Protein AF-A0A494Y280-F1 (afdb_monomer)

Structure (mmCIF, N/CA/C/O backbone):
data_AF-A0A494Y280-F1
#
_entry.id   AF-A0A494Y280-F1
#
loop_
_atom_site.group_PDB
_atom_site.id
_atom_site.type_symbol
_atom_site.label_atom_id
_atom_site.label_alt_id
_atom_site.label_comp_id
_atom_site.label_asym_id
_atom_site.label_entity_id
_atom_site.label_seq_id
_atom_site.pdbx_PDB_ins_code
_atom_site.Cartn_x
_atom_site.Cartn_y
_atom_site.Cartn_z
_atom_site.occupancy
_atom_site.B_iso_or_equiv
_atom_site.auth_seq_id
_atom_site.auth_comp_id
_atom_site.auth_asym_id
_atom_site.auth_atom_id
_atom_site.pdbx_PDB_model_num
ATOM 1 N N . MET 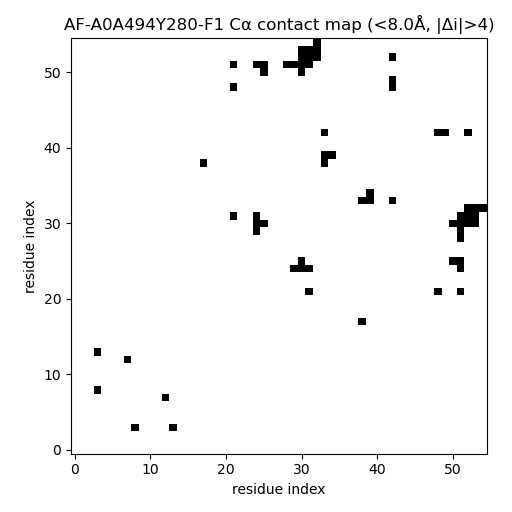A 1 1 ? 12.568 -13.443 -3.902 1.00 41.16 1 MET A N 1
ATOM 2 C CA . MET A 1 1 ? 12.010 -12.082 -4.095 1.00 41.16 1 MET A CA 1
ATOM 3 C C . MET A 1 1 ? 12.183 -11.673 -5.560 1.00 41.16 1 MET A C 1
ATOM 5 O O . MET A 1 1 ? 13.284 -11.319 -5.965 1.00 41.16 1 MET A O 1
ATOM 9 N N . ARG A 1 2 ? 11.153 -11.836 -6.403 1.00 49.03 2 ARG A N 1
ATOM 10 C CA . ARG A 1 2 ? 11.267 -11.683 -7.867 1.00 49.03 2 ARG A CA 1
ATOM 11 C C . ARG A 1 2 ? 11.132 -10.199 -8.242 1.00 49.03 2 ARG A C 1
ATOM 13 O O . ARG A 1 2 ? 10.030 -9.663 -8.237 1.00 49.03 2 ARG A O 1
ATOM 20 N N . ARG A 1 3 ? 12.250 -9.514 -8.515 1.00 59.22 3 ARG A N 1
ATOM 21 C CA . ARG A 1 3 ? 12.231 -8.166 -9.119 1.00 59.22 3 ARG A CA 1
ATOM 22 C C . ARG A 1 3 ? 11.604 -8.255 -10.513 1.00 59.22 3 ARG A C 1
ATOM 24 O O . ARG A 1 3 ? 11.885 -9.196 -11.252 1.00 59.22 3 ARG A O 1
ATOM 31 N N . ILE A 1 4 ? 10.790 -7.262 -10.872 1.00 60.56 4 ILE A N 1
ATOM 32 C CA . ILE A 1 4 ? 10.281 -7.098 -12.239 1.00 60.56 4 ILE A CA 1
ATOM 33 C C . ILE A 1 4 ? 11.490 -6.980 -13.177 1.00 60.56 4 ILE A C 1
ATOM 35 O O . ILE A 1 4 ? 12.361 -6.130 -12.967 1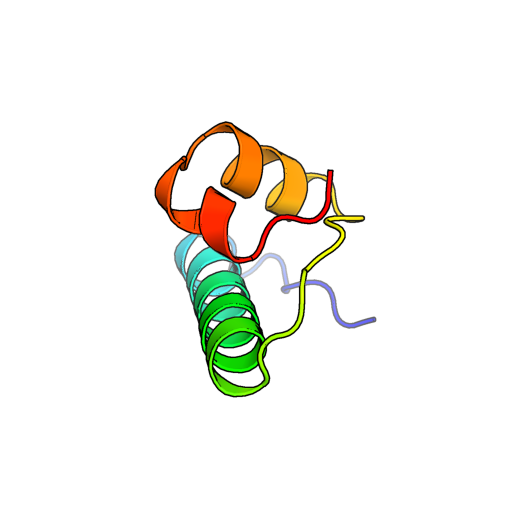.00 60.56 4 ILE A O 1
ATOM 39 N N . ALA A 1 5 ? 11.567 -7.859 -14.179 1.00 59.09 5 ALA A N 1
ATOM 40 C CA . ALA A 1 5 ? 12.649 -7.848 -15.156 1.00 59.09 5 ALA A CA 1
ATOM 41 C C . ALA A 1 5 ? 12.633 -6.528 -15.942 1.00 59.09 5 ALA A C 1
ATOM 43 O O . ALA A 1 5 ? 11.571 -6.004 -16.275 1.00 59.09 5 ALA A O 1
ATOM 44 N N . SER A 1 6 ? 13.815 -5.995 -16.253 1.00 57.84 6 SER A N 1
ATOM 45 C CA . SER A 1 6 ? 14.009 -4.682 -16.891 1.00 57.84 6 SER A CA 1
ATOM 46 C C . SER A 1 6 ? 13.188 -4.476 -18.171 1.00 57.84 6 SER A C 1
ATOM 48 O O . SER A 1 6 ? 12.777 -3.356 -18.454 1.00 57.84 6 SER A O 1
ATOM 50 N N . ARG A 1 7 ? 12.898 -5.559 -18.898 1.00 60.34 7 ARG A N 1
ATOM 51 C CA . ARG A 1 7 ? 12.107 -5.584 -20.139 1.00 60.34 7 ARG A CA 1
ATOM 52 C C . ARG A 1 7 ? 10.616 -5.261 -19.956 1.00 60.34 7 ARG A C 1
ATOM 54 O O . ARG A 1 7 ? 9.929 -5.004 -20.932 1.00 60.34 7 ARG A O 1
ATOM 61 N N . TYR A 1 8 ? 10.140 -5.252 -18.712 1.00 58.97 8 TYR A N 1
ATOM 62 C CA . TYR A 1 8 ? 8.782 -4.877 -18.311 1.00 58.97 8 TYR A CA 1
ATOM 63 C C . TYR A 1 8 ? 8.751 -3.531 -17.570 1.00 58.97 8 TYR A C 1
ATOM 65 O O . TYR A 1 8 ? 7.790 -3.215 -16.866 1.00 58.97 8 TYR A O 1
ATOM 73 N N . ARG A 1 9 ? 9.819 -2.727 -17.686 1.00 55.62 9 ARG A N 1
ATOM 74 C CA . ARG A 1 9 ? 9.832 -1.363 -17.156 1.00 55.62 9 ARG A CA 1
ATOM 75 C C . ARG A 1 9 ? 8.962 -0.451 -18.019 1.00 55.62 9 ARG A C 1
ATOM 77 O O . ARG A 1 9 ? 9.421 0.200 -18.942 1.00 55.62 9 ARG A O 1
ATOM 84 N N . GLY A 1 10 ? 7.706 -0.382 -17.627 1.00 59.75 10 GLY A N 1
ATOM 85 C CA . GLY A 1 10 ? 6.752 0.684 -17.884 1.00 59.75 10 GLY A CA 1
ATOM 86 C C . GLY A 1 10 ? 5.765 0.543 -16.739 1.00 59.75 10 GLY A C 1
ATOM 87 O O . GLY A 1 10 ? 5.187 -0.527 -16.600 1.00 59.75 10 GLY A O 1
ATOM 88 N N . GLY A 1 11 ? 5.682 1.528 -15.840 1.00 61.66 11 GLY A N 1
ATOM 89 C CA . GLY A 1 11 ? 5.185 1.407 -14.452 1.00 61.66 11 GLY A CA 1
ATOM 90 C C . GLY A 1 11 ? 3.787 0.810 -14.205 1.00 61.66 11 GLY A C 1
ATOM 91 O O . GLY A 1 11 ? 3.360 0.773 -13.054 1.00 61.66 11 GLY A O 1
ATOM 92 N N . HIS A 1 12 ? 3.102 0.337 -15.242 1.00 73.00 12 HIS A N 1
ATOM 93 C CA . HIS A 1 12 ? 1.820 -0.355 -15.224 1.00 73.00 12 HIS A CA 1
ATOM 94 C C . HIS A 1 12 ? 1.866 -1.630 -14.376 1.00 73.00 12 HIS A C 1
ATOM 96 O O . HIS A 1 12 ? 1.132 -1.720 -13.404 1.00 73.00 12 HIS A O 1
ATOM 102 N N . ILE A 1 13 ? 2.817 -2.544 -14.610 1.00 82.31 13 ILE A N 1
ATOM 103 C CA . ILE A 1 13 ? 2.839 -3.834 -13.889 1.00 82.31 13 ILE A CA 1
ATOM 104 C C . ILE A 1 13 ? 3.056 -3.651 -12.382 1.00 82.31 13 ILE A C 1
ATOM 106 O O . ILE A 1 13 ? 2.417 -4.317 -11.573 1.00 82.31 13 ILE A O 1
ATOM 110 N N . ALA A 1 14 ? 3.944 -2.739 -11.976 1.00 82.69 14 ALA A N 1
ATOM 111 C CA . ALA A 1 14 ? 4.175 -2.474 -10.555 1.00 82.69 14 ALA A CA 1
ATOM 112 C C . ALA A 1 14 ? 2.930 -1.877 -9.875 1.00 82.69 14 ALA A C 1
ATOM 114 O O . ALA A 1 14 ? 2.646 -2.206 -8.723 1.00 82.69 14 ALA A O 1
ATOM 115 N N . ARG A 1 15 ? 2.177 -1.041 -10.599 1.00 84.25 15 ARG A N 1
ATOM 116 C CA . ARG A 1 15 ? 0.916 -0.465 -10.132 1.00 84.25 15 ARG A CA 1
ATOM 117 C C . ARG A 1 15 ? -0.176 -1.525 -10.040 1.00 84.25 15 ARG A C 1
ATOM 119 O O . ARG A 1 15 ? -0.864 -1.580 -9.030 1.00 84.25 15 ARG A O 1
ATOM 126 N N . ASP A 1 16 ? -0.297 -2.381 -11.049 1.00 87.50 16 ASP A N 1
ATOM 127 C CA . ASP A 1 16 ? -1.300 -3.446 -11.086 1.00 87.50 16 ASP A CA 1
ATOM 128 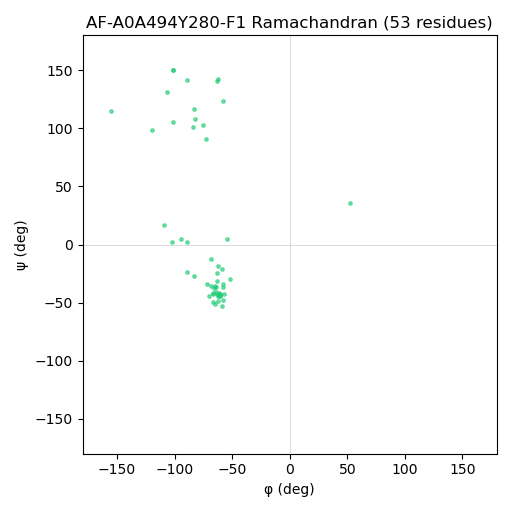C C . ASP A 1 16 ? -1.089 -4.440 -9.944 1.00 87.50 16 ASP A C 1
ATOM 130 O O . ASP A 1 16 ? -2.032 -4.781 -9.234 1.00 87.50 16 ASP A O 1
ATOM 134 N N . LEU A 1 17 ? 0.164 -4.836 -9.697 1.00 87.94 17 LEU A N 1
ATOM 135 C CA . LEU A 1 17 ? 0.514 -5.678 -8.553 1.00 87.94 17 LEU A CA 1
ATOM 136 C C . LEU A 1 17 ? 0.170 -5.001 -7.224 1.00 87.94 17 LEU A C 1
ATOM 138 O O . LEU A 1 17 ? -0.375 -5.650 -6.336 1.00 87.94 17 LEU A O 1
ATOM 142 N N . LEU A 1 18 ? 0.464 -3.705 -7.084 1.00 88.94 18 LEU A N 1
ATOM 143 C CA . LEU A 1 18 ? 0.125 -2.967 -5.871 1.00 88.94 18 LEU A CA 1
ATOM 144 C C . LEU A 1 18 ? -1.391 -2.910 -5.656 1.00 88.94 18 LEU A C 1
ATOM 146 O O . LEU A 1 18 ? -1.846 -3.143 -4.541 1.00 88.94 18 LEU A O 1
ATOM 150 N N . ARG A 1 19 ? -2.164 -2.662 -6.719 1.00 89.88 19 ARG A N 1
ATOM 151 C CA . ARG A 1 19 ? -3.629 -2.629 -6.670 1.00 89.88 19 ARG A CA 1
A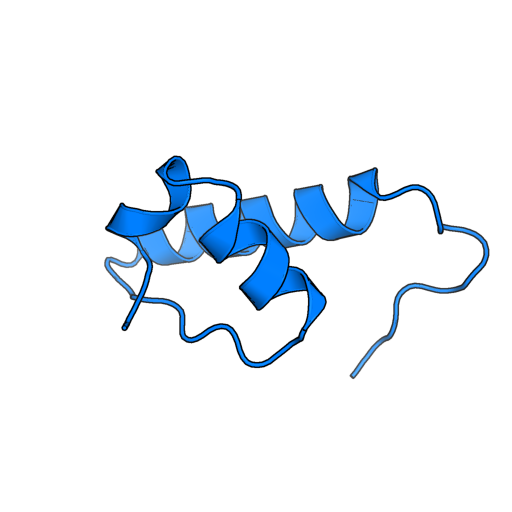TOM 152 C C . ARG A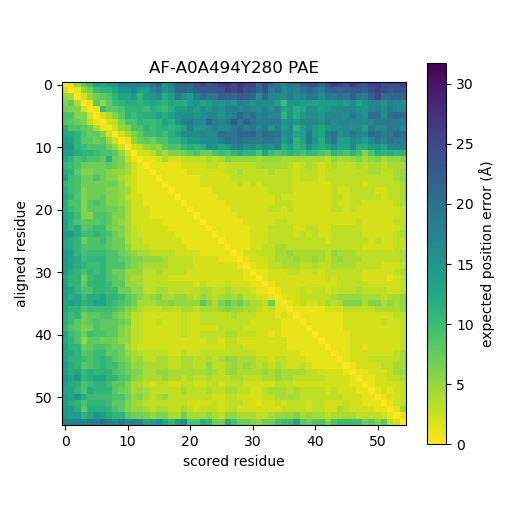 1 19 ? -4.207 -3.966 -6.219 1.00 89.88 19 ARG A C 1
ATOM 154 O O . ARG A 1 19 ? -5.072 -3.980 -5.355 1.00 89.88 19 ARG A O 1
ATOM 161 N N . LEU A 1 20 ? -3.690 -5.078 -6.744 1.00 91.56 20 LEU A N 1
ATOM 162 C CA . LEU A 1 20 ? -4.115 -6.418 -6.327 1.00 91.56 20 LEU A CA 1
ATOM 163 C C . LEU A 1 20 ? -3.859 -6.663 -4.834 1.00 91.56 20 LEU A C 1
ATOM 165 O O . LEU A 1 20 ? -4.726 -7.196 -4.150 1.00 91.56 20 LEU A O 1
ATOM 169 N N . VAL A 1 21 ? -2.695 -6.250 -4.324 1.00 91.19 21 VAL A N 1
ATOM 170 C CA . VAL A 1 21 ? -2.356 -6.388 -2.897 1.00 91.19 21 VAL A CA 1
ATOM 171 C C . VAL A 1 21 ? -3.249 -5.507 -2.023 1.00 91.19 21 VAL A C 1
ATOM 173 O O . VAL A 1 21 ? -3.710 -5.950 -0.977 1.00 91.19 21 VAL A O 1
ATOM 176 N N . VAL A 1 22 ? -3.512 -4.272 -2.451 1.00 92.69 22 VAL A N 1
ATOM 177 C CA . VAL A 1 22 ? -4.420 -3.348 -1.760 1.00 92.69 22 VAL A CA 1
ATOM 178 C C . VAL A 1 22 ? -5.841 -3.908 -1.711 1.00 92.69 22 VAL A C 1
ATOM 180 O O . VAL A 1 22 ? -6.439 -3.940 -0.640 1.00 92.69 22 VAL A O 1
ATOM 183 N N . ASP A 1 23 ? -6.372 -4.385 -2.836 1.00 93.94 23 ASP A N 1
ATOM 184 C CA . ASP A 1 23 ? -7.726 -4.941 -2.901 1.00 93.94 23 ASP A CA 1
ATOM 185 C C . ASP A 1 23 ? -7.865 -6.205 -2.043 1.00 93.94 23 ASP A C 1
ATOM 187 O O . ASP A 1 23 ? -8.899 -6.413 -1.408 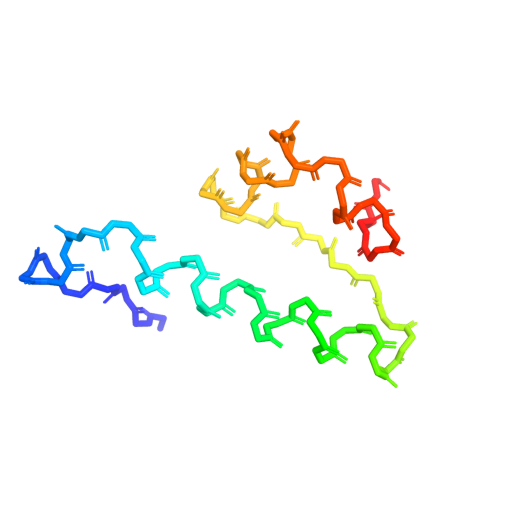1.00 93.94 23 ASP A O 1
ATOM 191 N N . ASP A 1 24 ? -6.831 -7.045 -1.990 1.00 93.62 24 ASP A N 1
ATOM 192 C CA . ASP A 1 24 ? -6.801 -8.209 -1.104 1.00 93.62 24 ASP A CA 1
ATOM 193 C C . ASP A 1 24 ? -6.759 -7.802 0.378 1.00 93.62 24 ASP A C 1
ATOM 195 O O . ASP A 1 24 ? -7.515 -8.332 1.194 1.00 93.62 24 ASP A O 1
ATOM 199 N N . ALA A 1 25 ? -5.948 -6.796 0.719 1.00 93.25 25 ALA A N 1
ATOM 200 C CA . ALA A 1 25 ? -5.888 -6.253 2.070 1.00 93.25 25 ALA A CA 1
ATOM 201 C C . ALA A 1 25 ? 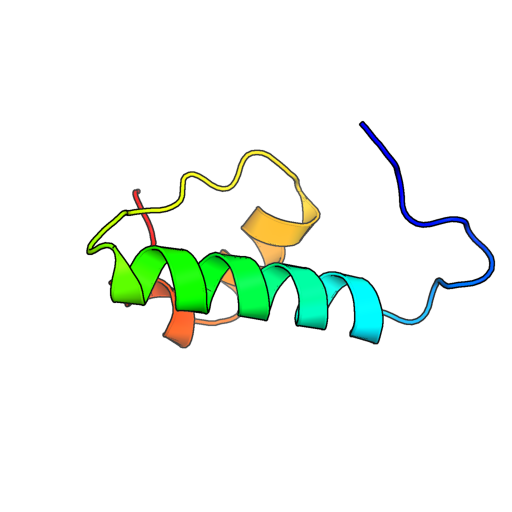-7.241 -5.671 2.513 1.00 93.25 25 ALA A C 1
ATOM 203 O O . ALA A 1 25 ? -7.685 -5.978 3.617 1.00 93.25 25 ALA A O 1
ATOM 204 N N . ARG A 1 26 ? -7.946 -4.942 1.634 1.00 93.12 26 ARG A N 1
ATOM 205 C CA . ARG A 1 26 ? -9.312 -4.441 1.888 1.00 93.12 26 ARG A CA 1
ATOM 206 C C . ARG A 1 26 ? -10.290 -5.569 2.188 1.00 93.12 26 ARG A C 1
ATOM 208 O O . ARG A 1 26 ? -11.034 -5.499 3.157 1.00 93.12 26 ARG A O 1
ATOM 215 N N . LYS A 1 27 ? -10.283 -6.624 1.369 1.00 94.25 27 LYS A N 1
ATOM 216 C CA . LYS A 1 27 ? -11.187 -7.775 1.538 1.00 94.25 27 LYS A CA 1
ATOM 217 C C . LYS A 1 27 ? -10.952 -8.525 2.844 1.00 94.25 27 LYS A C 1
ATOM 219 O O . LYS A 1 27 ? -11.885 -9.110 3.382 1.00 94.25 27 LYS A O 1
ATOM 224 N N . GLN A 1 28 ? -9.713 -8.535 3.322 1.00 93.69 28 GLN A N 1
ATOM 225 C CA . GLN A 1 28 ? -9.326 -9.217 4.554 1.00 93.69 28 GLN A CA 1
ATOM 226 C C . GLN A 1 28 ? -9.332 -8.296 5.784 1.00 93.69 28 GLN A C 1
ATOM 228 O O . GLN A 1 28 ? -8.912 -8.744 6.848 1.00 93.69 28 GLN A O 1
ATOM 233 N N . ASP A 1 29 ? -9.759 -7.035 5.643 1.00 91.31 29 ASP A N 1
ATOM 234 C CA . ASP A 1 29 ? -9.684 -5.995 6.681 1.00 91.31 29 ASP A CA 1
ATOM 235 C C . ASP A 1 29 ? -8.265 -5.839 7.276 1.00 91.31 29 ASP A C 1
ATOM 237 O O . ASP A 1 29 ? -8.047 -5.611 8.465 1.00 91.31 29 ASP A O 1
ATOM 241 N N . LYS A 1 30 ? -7.246 -6.015 6.426 1.00 91.75 30 LYS A N 1
ATOM 242 C CA . LYS A 1 30 ? -5.830 -5.923 6.795 1.00 91.75 30 LYS A CA 1
ATOM 243 C C . LYS A 1 30 ? -5.244 -4.589 6.371 1.00 91.75 30 LYS A C 1
ATOM 245 O O . LYS A 1 30 ? -5.600 -4.012 5.347 1.00 91.75 30 LYS A O 1
ATOM 250 N N . ARG A 1 31 ? -4.253 -4.139 7.140 1.00 92.25 31 ARG A N 1
ATOM 251 C CA . ARG A 1 31 ? -3.463 -2.949 6.820 1.00 92.25 31 ARG A CA 1
ATOM 252 C C . ARG A 1 31 ? -2.106 -3.338 6.234 1.00 92.25 31 ARG A C 1
ATOM 254 O O . ARG A 1 31 ? -1.550 -4.388 6.550 1.00 92.25 31 ARG A O 1
ATOM 261 N N . ILE A 1 32 ? -1.579 -2.482 5.368 1.00 92.19 32 ILE A N 1
ATOM 262 C CA . ILE A 1 32 ? -0.325 -2.656 4.641 1.00 92.19 32 ILE A CA 1
ATOM 263 C C . ILE A 1 32 ? 0.733 -1.729 5.238 1.00 92.19 32 ILE A C 1
ATOM 265 O O . ILE A 1 32 ? 0.518 -0.521 5.364 1.00 92.19 32 ILE A O 1
ATOM 269 N N . ILE A 1 33 ? 1.907 -2.298 5.522 1.00 91.56 33 ILE A N 1
ATOM 270 C CA . ILE A 1 33 ? 3.129 -1.562 5.860 1.00 91.56 33 ILE A CA 1
ATOM 271 C C . ILE A 1 33 ? 4.022 -1.535 4.607 1.00 91.56 33 ILE A C 1
ATOM 273 O O . ILE A 1 33 ? 4.606 -2.562 4.243 1.00 91.56 33 ILE A O 1
ATOM 277 N N . PRO A 1 34 ? 4.138 -0.396 3.901 1.00 89.25 34 PRO A N 1
ATOM 278 C CA . PRO A 1 34 ? 4.930 -0.321 2.679 1.00 89.25 34 PRO A CA 1
ATOM 279 C C . PRO A 1 34 ? 6.436 -0.301 2.988 1.00 89.25 34 PRO A C 1
ATOM 281 O O . PRO A 1 34 ? 6.997 0.733 3.343 1.00 89.25 34 PRO A O 1
ATOM 284 N N . THR A 1 35 ? 7.114 -1.437 2.802 1.00 86.69 35 THR A N 1
ATOM 285 C CA . THR A 1 35 ? 8.570 -1.566 3.028 1.00 86.69 35 THR A CA 1
ATOM 286 C C . THR A 1 35 ? 9.414 -1.245 1.795 1.00 86.69 35 THR A C 1
ATOM 288 O O . THR A 1 35 ? 10.586 -0.890 1.914 1.00 86.69 35 THR A O 1
ATOM 291 N N . CYS A 1 36 ? 8.848 -1.354 0.590 1.00 85.00 36 CYS A N 1
ATOM 292 C CA . CYS A 1 36 ? 9.562 -1.034 -0.641 1.00 85.00 36 CYS A CA 1
ATOM 293 C C . CYS A 1 36 ? 9.390 0.447 -1.013 1.00 85.00 36 CYS A C 1
ATOM 295 O O . CYS A 1 36 ? 8.307 1.024 -0.893 1.00 85.00 36 CYS A O 1
ATOM 297 N N . SER A 1 37 ? 10.461 1.065 -1.520 1.00 87.31 37 SER A N 1
ATOM 298 C CA . SER A 1 37 ? 10.483 2.494 -1.868 1.00 87.31 37 SER A CA 1
ATOM 299 C C . SER A 1 37 ? 9.418 2.884 -2.898 1.00 87.31 37 SER A C 1
ATOM 301 O O . SER A 1 37 ? 8.847 3.969 -2.812 1.00 87.31 37 SER A O 1
ATOM 303 N N . TYR A 1 38 ? 9.101 1.986 -3.838 1.00 87.94 38 TYR A N 1
ATOM 304 C CA . TYR A 1 38 ? 8.023 2.191 -4.805 1.00 87.94 38 TYR A CA 1
ATOM 305 C C . TYR A 1 38 ? 6.645 2.249 -4.133 1.00 87.94 38 TYR A C 1
ATOM 307 O O . TYR A 1 38 ? 5.922 3.218 -4.354 1.00 87.94 38 TYR A O 1
ATOM 315 N N . ALA A 1 39 ? 6.291 1.264 -3.296 1.00 88.81 39 ALA A N 1
ATOM 316 C CA . ALA A 1 39 ? 4.996 1.257 -2.614 1.00 88.81 39 ALA A CA 1
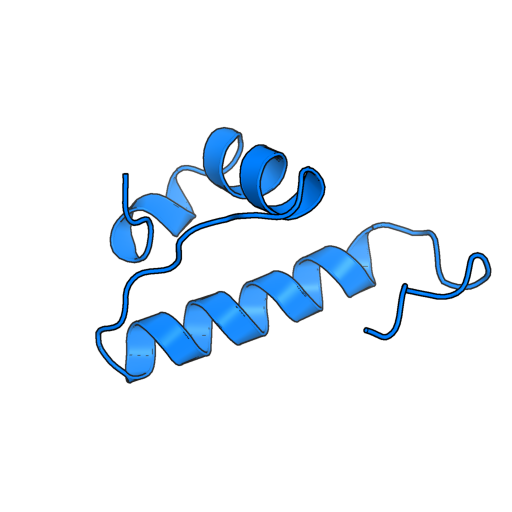ATOM 317 C C . ALA A 1 39 ? 4.866 2.477 -1.704 1.00 88.81 39 ALA A C 1
ATOM 319 O O . ALA A 1 39 ? 3.867 3.178 -1.789 1.00 88.81 39 ALA A O 1
ATOM 320 N N . LEU A 1 40 ? 5.901 2.813 -0.929 1.00 90.50 40 LEU A N 1
ATOM 321 C CA . LEU A 1 40 ? 5.876 4.007 -0.085 1.00 90.50 40 LEU A CA 1
ATOM 322 C C . LEU A 1 40 ? 5.615 5.281 -0.904 1.00 90.50 40 LEU A C 1
ATOM 324 O O . LEU A 1 40 ? 4.820 6.125 -0.498 1.00 90.50 40 LEU A O 1
ATOM 328 N N . ALA A 1 41 ? 6.246 5.420 -2.073 1.00 90.75 41 ALA A N 1
ATOM 329 C CA . ALA A 1 41 ? 5.991 6.547 -2.964 1.00 90.75 41 ALA A CA 1
ATOM 330 C C . ALA A 1 41 ? 4.559 6.543 -3.527 1.00 90.75 41 ALA A C 1
ATOM 332 O O . ALA A 1 41 ? 3.974 7.614 -3.663 1.00 90.75 41 ALA A O 1
ATOM 333 N N . GLN A 1 42 ? 3.984 5.376 -3.843 1.00 91.00 42 GLN A N 1
ATOM 334 C CA . GLN A 1 42 ? 2.587 5.275 -4.282 1.00 91.00 42 GLN A CA 1
ATOM 335 C C . GLN A 1 42 ? 1.618 5.648 -3.153 1.00 91.00 42 GLN A C 1
ATOM 337 O O . GLN A 1 42 ? 0.796 6.531 -3.354 1.00 91.00 42 GLN A O 1
ATOM 342 N N . PHE A 1 43 ? 1.779 5.079 -1.956 1.00 91.25 43 PHE A N 1
ATOM 343 C CA . PHE A 1 43 ? 0.969 5.394 -0.772 1.00 91.25 43 PHE A CA 1
ATOM 344 C C . PHE A 1 43 ? 1.027 6.881 -0.392 1.00 91.25 43 PHE A C 1
ATOM 346 O O . PHE A 1 43 ? 0.018 7.465 -0.016 1.00 91.25 43 PHE A O 1
ATOM 353 N N . LYS A 1 44 ? 2.187 7.533 -0.552 1.00 90.12 44 LYS A N 1
ATOM 354 C CA . LYS A 1 44 ? 2.320 8.981 -0.323 1.00 90.12 44 LYS A CA 1
ATOM 355 C C . 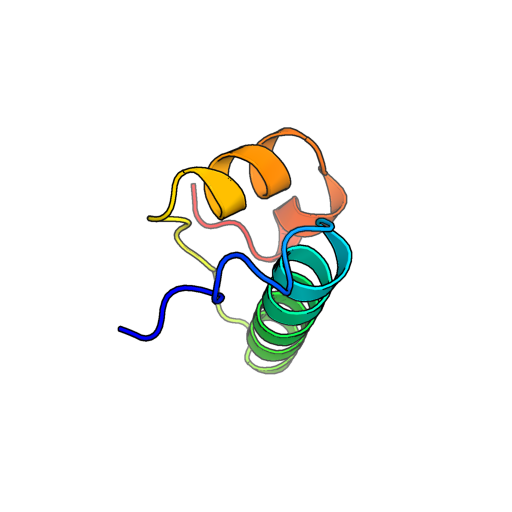LYS A 1 44 ? 1.653 9.843 -1.400 1.00 90.12 44 LYS A C 1
ATOM 357 O O . LYS A 1 44 ? 1.199 10.936 -1.088 1.00 90.12 44 LYS A O 1
ATOM 362 N N . ARG A 1 45 ? 1.644 9.400 -2.662 1.00 91.00 45 ARG A N 1
ATOM 363 C CA . ARG A 1 45 ? 1.072 10.155 -3.798 1.00 91.00 45 ARG A CA 1
ATOM 364 C C . ARG A 1 45 ? -0.437 9.973 -3.934 1.00 91.00 45 ARG A C 1
ATOM 366 O O . ARG A 1 45 ? -1.100 10.848 -4.477 1.00 91.00 45 ARG A O 1
ATOM 373 N N . HIS A 1 46 ? -0.954 8.842 -3.470 1.00 88.75 46 HIS A N 1
ATOM 374 C CA . HIS A 1 46 ? -2.326 8.412 -3.676 1.00 88.75 46 HIS A CA 1
ATOM 375 C C . HIS A 1 46 ? -3.031 8.254 -2.329 1.00 88.75 46 HIS A C 1
ATOM 377 O O . HIS A 1 46 ? -2.909 7.228 -1.662 1.00 88.75 46 HIS A O 1
ATOM 383 N N . ALA A 1 47 ? -3.794 9.280 -1.944 1.00 86.94 47 ALA A N 1
ATOM 384 C CA . ALA A 1 47 ? -4.581 9.277 -0.709 1.00 86.94 47 ALA A CA 1
ATOM 385 C C . ALA A 1 47 ? -5.659 8.174 -0.682 1.00 86.94 47 ALA A C 1
ATOM 387 O O . ALA A 1 47 ? -6.113 7.795 0.394 1.00 86.94 47 ALA A O 1
ATOM 388 N N . GLU A 1 48 ? -6.020 7.621 -1.847 1.00 88.38 48 GLU A N 1
ATOM 389 C CA . GLU A 1 48 ? -6.959 6.500 -1.996 1.00 88.38 48 GLU A CA 1
ATOM 390 C C . GLU A 1 48 ? -6.522 5.228 -1.255 1.00 88.38 48 GLU A C 1
ATOM 392 O O . GLU A 1 48 ? -7.362 4.383 -0.981 1.00 88.38 48 GLU A O 1
ATOM 397 N N . TYR A 1 49 ? -5.231 5.080 -0.937 1.00 90.69 49 TYR A N 1
ATOM 398 C CA . TYR A 1 49 ? -4.705 3.939 -0.182 1.00 90.69 49 TYR A CA 1
ATOM 399 C C . TYR A 1 49 ? -4.718 4.155 1.334 1.00 90.69 49 TYR A C 1
ATOM 401 O O . TYR A 1 49 ? -4.233 3.305 2.078 1.00 90.69 49 TYR A O 1
ATOM 409 N N . GLY A 1 50 ? -5.225 5.297 1.807 1.00 88.25 50 GLY A N 1
ATOM 410 C CA . GLY A 1 50 ? -5.251 5.635 3.228 1.00 88.25 50 GLY A CA 1
ATOM 411 C C . GLY A 1 50 ? -6.098 4.683 4.074 1.00 88.25 50 GLY A C 1
ATOM 412 O O . GLY A 1 50 ? -5.826 4.533 5.260 1.00 88.25 50 GLY A O 1
ATOM 413 N N . ASP A 1 51 ? -7.072 4.009 3.467 1.00 91.00 51 ASP A N 1
ATOM 414 C CA . ASP A 1 51 ? -7.953 3.044 4.122 1.00 91.00 51 ASP A CA 1
ATOM 415 C C . ASP A 1 51 ? -7.217 1.765 4.551 1.00 91.00 51 ASP A C 1
ATOM 417 O O . ASP A 1 51 ? -7.470 1.228 5.627 1.00 91.00 51 ASP A O 1
ATOM 421 N N . VAL A 1 52 ? -6.244 1.325 3.750 1.00 92.94 52 VAL A N 1
ATOM 422 C CA . VAL A 1 52 ? -5.396 0.165 4.057 1.00 92.94 52 VAL A CA 1
ATOM 423 C C . VAL A 1 52 ? -4.011 0.546 4.565 1.00 92.94 52 VAL A C 1
ATOM 425 O O . VAL A 1 52 ? -3.186 -0.334 4.796 1.00 92.94 52 VAL A O 1
ATOM 428 N N . TRP A 1 53 ? -3.690 1.828 4.731 1.00 91.25 53 TRP A N 1
ATOM 429 C CA . TRP A 1 53 ? -2.346 2.230 5.137 1.00 91.25 53 TRP A CA 1
ATOM 430 C C . TRP A 1 53 ? -2.163 2.146 6.654 1.00 91.25 53 TRP A C 1
ATOM 432 O O . TRP A 1 53 ? -2.766 2.898 7.419 1.00 91.25 53 TRP A O 1
ATOM 442 N N . GLN A 1 54 ? -1.259 1.269 7.097 1.00 85.12 54 GLN A N 1
ATOM 443 C CA . GLN A 1 54 ? -0.744 1.307 8.462 1.00 85.12 54 GLN A CA 1
ATOM 444 C C . GLN A 1 54 ? 0.383 2.345 8.553 1.00 85.12 54 GLN A C 1
ATOM 446 O O . GLN A 1 54 ? 1.461 2.142 7.987 1.00 85.12 54 GLN A O 1
ATOM 451 N N . LYS A 1 55 ? 0.106 3.469 9.218 1.00 69.88 55 LYS A N 1
ATOM 452 C CA . LYS A 1 55 ? 1.122 4.459 9.599 1.00 69.88 55 LYS A CA 1
ATOM 453 C C . LYS A 1 55 ? 1.866 4.044 10.857 1.00 69.88 55 LYS A C 1
ATOM 455 O O . LYS A 1 55 ? 1.220 3.430 11.735 1.00 69.88 55 LYS A O 1
#

pLDDT: mean 82.53, std 13.89, range [41.16, 94.25]

Secondary structure (DSSP, 8-state):
--PPPGGG-STHHHHHHHHHHHHHHHHTT--B---SHHHHHHHHH-GGGTTTB--

Sequence (55 aa):
MRRIASRYRGGHIARDLLRLVVDDARKQDKRIIPTCSYALAQFKRHAEYGDVWQK

Foldseek 3Di:
DDDDPPVPPDCVVVVVVLVVVLVVCVVVVAADDDPDPVNVVVVVVDVVSVSRHDD

Mean predicted aligned error: 6.3 Å

Solvent-accessible surface area (backbone atoms only — not comparable to full-atom values): 3477 Å² total; per-residue (Å²): 135,88,73,83,56,77,93,62,76,54,76,58,61,66,49,53,55,49,49,54,53,51,54,51,27,56,76,66,78,37,66,46,72,65,83,49,73,67,53,42,52,47,53,73,72,36,72,86,46,57,87,35,50,54,127

Radius of gyration: 11.59 Å; Cα contacts (8 Å, |Δi|>4): 33; chains: 1; bounding box: 25×22×30 Å

InterPro domains:
  IPR016181 Acyl-CoA N-acyltransferase [SSF55729] (4-53)
  IPR031165 Yjdj-type Gcn5-related N-acetyltransferase [PF14542] (4-52)
  IPR031165 Yjdj-type Gcn5-related N-acetyltransferase [PS51729] (1-54)

Organism: NCBI:txid2419778